Protein AF-A0A3E2HMZ8-F1 (afdb_monomer)

Solvent-accessible surface area (backbone atoms only — not comparable to full-atom values): 8405 Å² total; per-residue (Å²): 141,78,90,79,86,81,81,85,84,89,76,92,86,74,95,67,80,80,81,67,74,82,79,58,79,63,47,57,43,48,62,70,48,44,64,60,27,58,76,71,75,49,80,84,87,74,88,57,58,95,91,35,43,66,50,51,36,54,53,59,77,67,59,83,71,89,83,85,87,87,85,67,70,62,53,88,47,50,30,55,31,42,38,54,55,46,9,86,80,50,65,82,56,60,86,94,56,91,52,72,45,76,41,60,56,89,80,24,58,53,77,79,44,79,44,66,76,74,50,90,88,75,73,128

Nearest PDB structures (foldseek):
  6v3o-assembly1_B  TM=2.897E-01  e=5.581E+00  Zea mays

Secondary structure (DSSP, 8-state):
----------------------SSTTHHHHHHHHHHHHHTTPPPP--S-TT-HHHHHHHHHT--SSSPPP----HHHHHHHHHHHT-TTPPPPPTT-SSEEEE--TTT-S--EEEE---TTT--

Organism: Scytalidium lignicola (NCBI:txid5539)

Sequence (124 aa):
MGARGGVVPEGLSGTGRSQVDLDGKRQRPYDTVKPLADDLGLTVDTSCDRDDPKCVKKVVDNYDGPGNILICWEHDALTDIVKKLGDDDAPDYPDDSFNLVWTDPYPHSEITSTTSENCPGLDN

pLDDT: mean 78.73, std 21.62, range [26.84, 96.12]

Mean predicted aligned error: 10.44 Å

Foldseek 3Di:
DDDDDDDDDDDDDDDDDDDPPPPVQPVVQCVVCVVVCVVVVHDDDPPDDQVCLLVVLVVVVPDPDDDDDDDGHQQQCPQVNLCNLAAVPGDRRDNLDDFWDFDQDPVSNYGPDIDGPPDPPSPD

Radius of gyration: 16.91 Å; Cα contacts (8 Å, |Δi|>4): 103; chains: 1; bounding box: 44×45×47 Å

Structure (mmCIF, N/CA/C/O backbone):
data_AF-A0A3E2HMZ8-F1
#
_entry.id   AF-A0A3E2HMZ8-F1
#
loop_
_atom_site.group_PDB
_atom_site.id
_atom_site.type_symbol
_atom_site.label_atom_id
_atom_site.label_alt_id
_atom_site.label_comp_id
_atom_site.label_asym_id
_atom_site.label_entity_id
_atom_site.label_seq_id
_atom_site.pdbx_PDB_ins_code
_atom_site.Cartn_x
_atom_site.Cartn_y
_atom_site.Cartn_z
_atom_site.occupancy
_atom_site.B_iso_or_equiv
_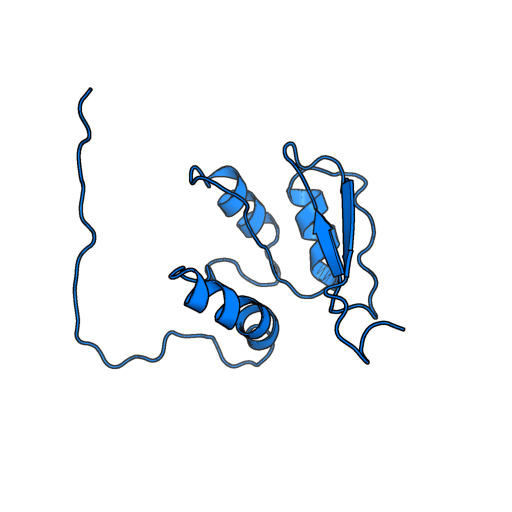atom_site.auth_seq_id
_atom_site.auth_comp_id
_atom_site.auth_asym_id
_atom_site.auth_atom_id
_atom_site.pdbx_PDB_model_num
ATOM 1 N N . MET A 1 1 ? -21.568 -11.483 27.276 1.00 38.47 1 MET A N 1
ATOM 2 C CA . MET A 1 1 ? -20.857 -12.562 26.558 1.00 38.47 1 MET A CA 1
ATOM 3 C C . MET A 1 1 ? -21.863 -13.402 25.798 1.00 38.47 1 MET A C 1
ATOM 5 O O . MET A 1 1 ? -22.687 -14.055 26.420 1.00 38.47 1 MET A O 1
ATOM 9 N N . GLY A 1 2 ? -21.824 -13.350 24.472 1.00 38.38 2 GLY A N 1
ATOM 10 C CA . GLY A 1 2 ? -22.679 -14.157 23.609 1.00 38.38 2 GLY A CA 1
ATOM 11 C C . GLY A 1 2 ? -22.119 -14.117 22.198 1.00 38.38 2 GLY A C 1
ATOM 12 O O . GLY A 1 2 ? -22.565 -13.312 21.391 1.00 38.38 2 GLY A O 1
ATOM 13 N N . ALA A 1 3 ? -21.094 -14.927 21.934 1.00 32.88 3 ALA A N 1
ATOM 14 C CA . ALA A 1 3 ? -20.608 -15.139 20.579 1.00 32.88 3 ALA A CA 1
ATOM 15 C C . ALA A 1 3 ? -21.700 -15.883 19.803 1.00 32.88 3 ALA A C 1
ATOM 17 O O . ALA A 1 3 ? -22.052 -17.015 20.138 1.00 32.88 3 ALA A O 1
ATOM 18 N N . ARG A 1 4 ? -22.279 -15.224 18.799 1.00 36.75 4 ARG A N 1
ATOM 19 C CA . ARG A 1 4 ? -23.135 -15.873 17.810 1.00 36.75 4 ARG A CA 1
ATOM 20 C C . ARG A 1 4 ? -22.265 -16.216 16.611 1.00 36.75 4 ARG A C 1
ATOM 22 O O . ARG A 1 4 ? -21.869 -15.330 15.866 1.00 36.75 4 ARG A O 1
ATOM 29 N N . GLY A 1 5 ? -21.954 -17.503 16.477 1.00 33.19 5 GLY A N 1
ATOM 30 C CA . GLY A 1 5 ? -21.398 -18.065 15.253 1.00 33.19 5 GLY A CA 1
ATOM 31 C C . GLY A 1 5 ? -22.406 -17.982 14.106 1.00 33.19 5 GLY A C 1
ATOM 32 O O . GLY A 1 5 ? -23.618 -18.054 14.327 1.00 33.19 5 GLY A O 1
ATOM 33 N N . GLY A 1 6 ? -21.887 -17.836 12.890 1.00 26.84 6 GLY A N 1
ATOM 34 C CA . GLY A 1 6 ? -22.680 -17.761 11.672 1.00 26.84 6 GLY A CA 1
ATOM 35 C C . GLY A 1 6 ? -21.853 -18.059 10.423 1.00 26.84 6 GLY A C 1
ATOM 36 O O . GLY A 1 6 ? -21.370 -17.141 9.786 1.00 26.84 6 GLY A O 1
ATOM 37 N N . VAL A 1 7 ? -21.752 -19.354 10.108 1.00 31.66 7 VAL A N 1
ATOM 38 C CA . VAL A 1 7 ? -21.729 -19.964 8.762 1.00 31.66 7 VAL A CA 1
ATOM 39 C C . VAL A 1 7 ? -20.600 -19.568 7.792 1.00 31.66 7 VAL A C 1
ATOM 41 O O . VAL A 1 7 ? -20.719 -18.619 7.027 1.00 31.66 7 VAL A O 1
ATOM 44 N N . VAL A 1 8 ? -19.584 -20.431 7.699 1.00 33.44 8 VAL A N 1
ATOM 45 C CA . VAL A 1 8 ? -18.839 -20.660 6.448 1.00 33.44 8 VAL A CA 1
ATOM 46 C C . VAL A 1 8 ? -19.569 -21.794 5.718 1.00 33.44 8 VAL A C 1
ATOM 48 O O . VAL A 1 8 ? -19.663 -22.884 6.289 1.00 33.44 8 VAL A O 1
ATOM 51 N N . PRO A 1 9 ? -20.153 -21.597 4.525 1.00 35.88 9 PRO A N 1
ATOM 52 C CA . PRO A 1 9 ? -20.685 -22.721 3.776 1.00 35.88 9 PRO A CA 1
ATOM 53 C C . PRO A 1 9 ? -19.531 -23.442 3.070 1.00 35.88 9 PRO A C 1
ATOM 55 O O . PRO A 1 9 ? -18.932 -22.913 2.135 1.00 35.88 9 PRO A O 1
ATOM 58 N N . GLU A 1 10 ? -19.240 -24.669 3.507 1.00 37.69 10 GLU A N 1
ATOM 59 C CA . GLU A 1 10 ? -18.571 -25.656 2.662 1.00 37.69 10 GLU A CA 1
ATOM 60 C C . GLU A 1 10 ? -19.506 -26.045 1.510 1.00 37.69 10 GLU A C 1
ATOM 62 O O . GLU A 1 10 ? -20.628 -26.511 1.717 1.00 37.69 10 GLU A O 1
ATOM 67 N N . GLY A 1 11 ? -19.017 -25.866 0.287 1.00 30.59 11 GLY A N 1
ATOM 68 C CA . GLY A 1 11 ? -19.655 -26.306 -0.946 1.00 30.59 11 GLY A CA 1
ATOM 69 C C . GLY A 1 11 ? -18.588 -26.627 -1.982 1.00 30.59 11 GLY A C 1
ATOM 70 O O . GLY A 1 11 ? -18.288 -25.814 -2.850 1.00 30.59 11 GLY A O 1
ATOM 71 N N . LEU A 1 12 ? -17.993 -27.816 -1.874 1.00 46.09 12 LEU A N 1
ATOM 72 C CA . LEU A 1 12 ? -17.208 -28.420 -2.947 1.00 46.09 12 LEU A CA 1
ATOM 73 C C . LEU A 1 12 ? -18.134 -28.795 -4.113 1.00 46.09 12 LEU A C 1
ATOM 75 O O . LEU A 1 12 ? -19.131 -29.483 -3.902 1.00 46.09 12 LEU A O 1
ATOM 79 N N . SER A 1 13 ? -17.737 -28.409 -5.329 1.00 40.06 13 SER A N 1
ATOM 80 C CA . SER A 1 13 ? -17.974 -29.068 -6.630 1.00 40.06 13 SER A CA 1
ATOM 81 C C . SER A 1 13 ? -18.431 -28.066 -7.690 1.00 40.06 13 SER A C 1
ATOM 83 O O . SER A 1 13 ? -19.583 -27.639 -7.727 1.00 40.06 13 SER A O 1
ATOM 85 N N . GLY A 1 14 ? -17.512 -27.708 -8.582 1.00 32.84 14 GLY A N 1
ATOM 86 C CA . GLY A 1 14 ? -17.809 -26.870 -9.734 1.00 32.84 14 GLY A CA 1
ATOM 87 C C . GLY A 1 14 ? -16.532 -26.437 -10.427 1.00 32.84 14 GLY A C 1
ATOM 88 O O . GLY A 1 14 ? -15.874 -25.493 -10.016 1.00 32.84 14 GLY A O 1
ATOM 89 N N . THR A 1 15 ? -16.166 -27.163 -11.472 1.00 43.94 15 THR A N 1
ATOM 90 C CA . THR A 1 15 ? -15.194 -26.781 -12.496 1.00 43.94 15 THR A CA 1
ATOM 91 C C . THR A 1 15 ? -15.318 -25.295 -12.852 1.00 43.94 15 THR A C 1
ATOM 93 O O . THR A 1 15 ? -16.305 -24.883 -13.452 1.00 43.94 15 THR A O 1
ATOM 96 N N . GLY A 1 16 ? -14.308 -24.495 -12.521 1.00 36.34 16 GLY A N 1
ATOM 97 C CA . GLY A 1 16 ? -14.269 -23.086 -12.899 1.00 36.34 16 GLY A CA 1
ATOM 98 C C . GLY A 1 16 ? -13.043 -22.416 -12.310 1.00 36.34 16 GLY A C 1
ATOM 99 O O . GLY A 1 16 ? -13.037 -22.056 -11.142 1.00 36.34 16 GLY A O 1
ATOM 100 N N . ARG A 1 17 ? -11.984 -22.298 -13.115 1.00 36.38 17 ARG A N 1
ATOM 101 C CA . ARG A 1 17 ? -10.827 -21.445 -12.823 1.00 36.38 17 ARG A CA 1
ATOM 102 C C . ARG A 1 17 ? -11.358 -20.085 -12.367 1.00 36.38 17 ARG A C 1
ATOM 104 O O . ARG A 1 17 ? -12.085 -19.462 -13.137 1.00 36.38 17 ARG A O 1
ATOM 111 N N . SER A 1 18 ? -11.040 -19.667 -11.140 1.00 43.31 18 SER A N 1
ATOM 112 C CA . SER A 1 18 ? -11.375 -18.327 -10.665 1.00 43.31 18 SER A CA 1
ATOM 113 C C . SER A 1 18 ? -10.885 -17.324 -11.696 1.00 43.31 18 SER A C 1
ATOM 115 O O . SER A 1 18 ? -9.736 -17.368 -12.138 1.00 43.31 18 SER A O 1
ATOM 117 N N . GLN A 1 19 ? -11.832 -16.517 -12.142 1.00 47.62 19 GLN A N 1
ATOM 118 C CA . GLN A 1 19 ? -11.755 -15.631 -13.281 1.00 47.62 19 GLN A CA 1
ATOM 119 C C . GLN A 1 19 ? -10.833 -14.455 -12.955 1.00 47.62 19 GLN A C 1
ATOM 121 O O . GLN A 1 19 ? -11.277 -13.369 -12.612 1.00 47.62 19 GLN A O 1
ATOM 126 N N . VAL A 1 20 ? -9.525 -14.696 -13.025 1.00 45.50 20 VAL A N 1
ATOM 127 C CA . VAL A 1 20 ? -8.572 -13.633 -13.328 1.00 45.50 20 VAL A CA 1
ATOM 128 C C . VAL A 1 20 ? -8.773 -13.384 -14.815 1.00 45.50 20 VAL A C 1
ATOM 130 O O . VAL A 1 20 ? -8.458 -14.259 -15.620 1.00 45.50 20 VAL A O 1
ATOM 133 N N . ASP A 1 21 ? -9.388 -12.269 -15.199 1.00 46.06 21 ASP A N 1
ATOM 134 C CA . ASP A 1 21 ? -9.450 -11.901 -16.612 1.00 46.06 21 ASP A CA 1
ATOM 135 C C . ASP A 1 21 ? -8.002 -11.747 -17.111 1.00 46.06 21 ASP A C 1
ATOM 137 O O . ASP A 1 21 ? -7.267 -10.829 -16.733 1.00 46.06 21 ASP A O 1
ATOM 141 N N . LEU A 1 22 ? -7.564 -12.739 -17.895 1.00 43.75 22 LEU A N 1
ATOM 142 C CA . LEU A 1 22 ? -6.189 -12.970 -18.345 1.00 43.75 22 LEU A CA 1
ATOM 143 C C . LEU A 1 22 ? -5.761 -11.992 -19.453 1.00 43.75 22 LEU A C 1
ATOM 145 O O . LEU A 1 22 ? -5.060 -12.376 -20.384 1.00 43.75 22 LEU A O 1
ATOM 149 N N . ASP A 1 23 ? -6.110 -10.712 -19.340 1.00 49.16 23 ASP A N 1
ATOM 150 C CA . ASP A 1 23 ? -5.505 -9.661 -20.170 1.00 49.16 23 ASP A CA 1
ATOM 151 C C . ASP A 1 23 ? -4.084 -9.298 -19.685 1.00 49.16 23 ASP A C 1
ATOM 153 O O . ASP A 1 23 ? -3.486 -8.317 -20.124 1.00 49.16 23 ASP A O 1
ATOM 157 N N . GLY A 1 24 ? -3.521 -10.075 -18.748 1.00 55.22 24 GLY A N 1
ATOM 158 C CA . GLY A 1 24 ? -2.152 -9.965 -18.230 1.00 55.22 24 GLY A CA 1
ATOM 159 C C . GLY A 1 24 ? -1.910 -8.768 -17.305 1.00 55.22 24 GLY A C 1
ATOM 160 O O . GLY A 1 24 ? -1.039 -8.827 -16.441 1.00 55.22 24 GLY A O 1
ATOM 161 N N . LYS A 1 25 ? -2.717 -7.706 -17.424 1.00 57.75 25 LYS A N 1
ATOM 162 C CA . LYS A 1 25 ? -2.555 -6.447 -16.678 1.00 57.75 25 LYS A CA 1
ATOM 163 C C . LYS A 1 25 ? -2.829 -6.576 -15.179 1.00 57.75 25 LYS A C 1
ATOM 165 O O . LYS A 1 25 ? -2.214 -5.874 -14.391 1.00 57.75 25 LYS A O 1
ATOM 170 N N . ARG A 1 26 ? -3.717 -7.491 -14.779 1.00 68.94 26 ARG A N 1
ATOM 171 C CA . ARG A 1 26 ? -4.068 -7.741 -13.365 1.00 68.94 26 ARG A CA 1
ATOM 172 C C . ARG A 1 26 ? -3.273 -8.887 -12.738 1.00 68.94 26 ARG A C 1
ATOM 174 O O . ARG A 1 26 ? -3.330 -9.089 -11.531 1.00 68.94 26 ARG A O 1
ATOM 181 N N . GLN A 1 27 ? -2.530 -9.632 -13.556 1.00 81.19 27 GLN A N 1
ATOM 182 C CA . GLN A 1 27 ? -1.861 -10.855 -13.127 1.00 81.19 27 GLN A CA 1
ATOM 183 C C . GLN A 1 27 ? -0.654 -10.558 -12.233 1.00 81.19 27 GLN A C 1
ATOM 185 O O . GLN A 1 27 ? -0.454 -11.242 -11.240 1.00 81.19 27 GLN A O 1
ATOM 190 N N . ARG A 1 28 ? 0.127 -9.513 -12.545 1.00 83.12 28 ARG A N 1
ATOM 191 C CA . ARG A 1 28 ? 1.369 -9.223 -11.810 1.00 83.12 28 ARG A CA 1
ATOM 192 C C . ARG A 1 28 ? 1.130 -8.830 -10.346 1.00 83.12 28 ARG A C 1
ATOM 194 O O . ARG A 1 28 ? 1.730 -9.481 -9.502 1.00 83.12 28 ARG A O 1
ATOM 201 N N . PRO A 1 29 ? 0.253 -7.857 -10.009 1.00 85.25 29 PRO A N 1
ATOM 202 C CA . PRO A 1 29 ? 0.001 -7.527 -8.604 1.00 85.25 29 PRO A CA 1
ATOM 203 C C . PRO A 1 29 ? -0.563 -8.715 -7.817 1.00 85.25 29 PRO A C 1
ATOM 205 O O . PRO A 1 29 ? -0.185 -8.936 -6.670 1.00 85.25 29 PRO A O 1
ATOM 208 N N . TYR A 1 30 ? -1.416 -9.524 -8.456 1.00 87.88 30 TYR A N 1
ATOM 209 C CA . TYR A 1 30 ? -1.941 -10.753 -7.867 1.00 87.88 30 TYR A CA 1
ATOM 210 C C . TYR A 1 30 ? -0.829 -11.769 -7.570 1.00 87.88 30 TYR A C 1
ATOM 212 O O . TYR A 1 30 ? -0.724 -12.244 -6.441 1.00 87.88 30 TYR A O 1
ATOM 220 N N . ASP A 1 31 ? 0.020 -12.076 -8.555 1.00 88.31 31 ASP A N 1
ATOM 221 C CA . ASP A 1 31 ? 1.116 -13.041 -8.418 1.00 88.31 31 ASP A CA 1
ATOM 222 C C . ASP A 1 31 ? 2.144 -12.607 -7.365 1.00 88.31 31 ASP A C 1
ATOM 224 O O . ASP A 1 31 ? 2.721 -13.464 -6.699 1.00 88.31 31 ASP A O 1
ATOM 228 N N . THR A 1 32 ? 2.342 -11.299 -7.171 1.00 87.56 32 THR A N 1
ATOM 229 C CA . THR A 1 32 ? 3.224 -10.760 -6.127 1.00 87.56 32 THR A CA 1
ATOM 230 C C . THR A 1 32 ? 2.738 -11.125 -4.723 1.00 87.56 32 THR A C 1
ATOM 232 O O . THR A 1 32 ? 3.535 -11.549 -3.889 1.00 87.56 32 THR A O 1
ATOM 235 N N . VAL A 1 33 ? 1.437 -10.992 -4.441 1.00 90.50 33 VAL A N 1
ATOM 236 C CA . VAL A 1 33 ? 0.890 -11.213 -3.086 1.00 90.50 33 VAL A CA 1
ATOM 237 C C . VAL A 1 33 ? 0.389 -12.634 -2.849 1.00 90.50 33 VAL A C 1
ATOM 239 O O . VAL A 1 33 ? 0.232 -13.050 -1.700 1.00 90.50 33 VAL A O 1
ATOM 242 N N . LYS A 1 34 ? 0.137 -13.398 -3.918 1.00 92.50 34 LYS A N 1
ATOM 243 C CA . LYS A 1 34 ? -0.448 -14.738 -3.832 1.00 92.50 34 LYS A CA 1
ATOM 244 C C . LYS A 1 34 ? 0.361 -15.705 -2.949 1.00 92.50 34 LYS A C 1
ATOM 246 O O . LYS A 1 34 ? -0.267 -16.329 -2.093 1.00 92.50 34 LYS A O 1
ATOM 251 N N . PRO A 1 35 ? 1.702 -15.808 -3.054 1.00 93.12 35 PRO A N 1
ATOM 252 C CA . PRO A 1 35 ? 2.478 -16.707 -2.198 1.00 93.12 35 PRO A CA 1
ATOM 253 C C . PRO A 1 35 ? 2.355 -16.379 -0.706 1.00 93.12 35 PRO A C 1
ATOM 255 O O . PRO A 1 35 ? 2.218 -17.287 0.108 1.00 93.12 35 PRO A O 1
ATOM 258 N N . LEU A 1 36 ? 2.355 -15.090 -0.350 1.00 91.75 36 LEU A N 1
ATOM 259 C CA . LEU A 1 36 ? 2.191 -14.651 1.037 1.00 91.75 36 LEU A CA 1
ATOM 260 C C . LEU A 1 36 ? 0.775 -14.941 1.551 1.00 91.75 36 LEU A C 1
ATOM 262 O O . LEU A 1 36 ? 0.610 -15.414 2.671 1.00 91.75 36 LEU A O 1
ATOM 266 N N . ALA A 1 37 ? -0.249 -14.691 0.730 1.00 93.69 37 ALA A N 1
ATOM 267 C CA . ALA A 1 37 ? -1.627 -15.011 1.088 1.00 93.69 37 ALA A CA 1
ATOM 268 C C . ALA A 1 37 ? -1.811 -16.517 1.333 1.00 93.69 37 ALA A C 1
ATOM 270 O O . ALA A 1 37 ? -2.445 -16.897 2.315 1.00 93.69 37 ALA A O 1
ATOM 271 N N . ASP A 1 38 ? -1.215 -17.366 0.491 1.00 94.25 38 ASP A N 1
ATOM 272 C CA . ASP A 1 38 ? -1.273 -18.822 0.645 1.00 94.25 38 ASP A CA 1
ATOM 273 C C . ASP A 1 38 ? -0.579 -19.302 1.929 1.00 94.25 38 ASP A C 1
ATOM 275 O O . ASP A 1 38 ? -1.141 -20.136 2.640 1.00 94.25 38 ASP A O 1
ATOM 279 N N . ASP A 1 39 ? 0.592 -18.749 2.267 1.00 95.25 39 ASP A N 1
ATOM 280 C CA . ASP A 1 39 ? 1.319 -19.080 3.505 1.00 95.25 39 ASP A CA 1
ATOM 281 C C . ASP A 1 39 ? 0.532 -18.687 4.768 1.00 95.25 39 ASP A C 1
ATOM 283 O O . ASP A 1 39 ? 0.475 -19.434 5.745 1.00 95.25 39 ASP A O 1
ATOM 287 N N . LEU A 1 40 ? -0.162 -17.545 4.719 1.00 92.75 40 LEU A N 1
ATOM 288 C CA . LEU A 1 40 ? -1.012 -17.059 5.809 1.00 92.75 40 LEU A CA 1
ATOM 289 C C . LEU A 1 40 ? -2.408 -17.711 5.844 1.00 92.75 40 LEU A C 1
ATOM 291 O O . LEU A 1 40 ? -3.181 -17.446 6.767 1.00 92.75 40 LEU A O 1
ATOM 295 N N . GLY A 1 41 ? -2.759 -18.545 4.858 1.00 94.12 41 GLY A N 1
ATOM 296 C CA . GLY A 1 41 ? -4.096 -19.137 4.734 1.00 94.12 41 GLY A CA 1
ATOM 297 C C . GLY A 1 41 ? -5.199 -18.111 4.435 1.00 94.12 41 GLY A C 1
ATOM 298 O O . GLY A 1 41 ? -6.351 -18.307 4.823 1.00 94.12 41 GLY A O 1
ATOM 299 N N . LEU A 1 42 ? -4.845 -17.009 3.773 1.00 93.19 42 LEU A N 1
ATOM 300 C CA . LEU A 1 42 ? -5.726 -15.908 3.388 1.00 93.19 42 LEU A CA 1
ATOM 301 C C . LEU A 1 42 ? -6.099 -15.977 1.899 1.00 93.19 42 LEU A C 1
ATOM 303 O O . LEU A 1 42 ? -5.425 -16.593 1.073 1.00 93.19 42 LEU A O 1
ATOM 307 N N . THR A 1 43 ? -7.177 -15.289 1.530 1.00 92.44 43 THR A N 1
ATOM 308 C CA . THR A 1 43 ? -7.557 -15.065 0.129 1.00 92.44 43 THR A CA 1
ATOM 309 C C . THR A 1 43 ? -7.170 -13.660 -0.312 1.00 92.44 43 THR A C 1
ATOM 311 O O . THR A 1 43 ? -7.344 -12.710 0.447 1.00 92.44 43 THR A O 1
ATOM 314 N N . VAL A 1 44 ? -6.717 -13.514 -1.558 1.00 91.69 44 VAL A N 1
ATOM 315 C CA . VAL A 1 44 ? -6.477 -12.201 -2.172 1.00 91.69 44 VAL A CA 1
ATOM 316 C C . VAL A 1 44 ? -7.812 -11.606 -2.627 1.00 91.69 44 VAL A C 1
ATOM 318 O O . VAL A 1 44 ? -8.517 -12.226 -3.428 1.00 91.69 44 VAL A O 1
ATOM 321 N N . ASP A 1 45 ? -8.156 -10.418 -2.131 1.00 91.75 45 ASP A N 1
ATOM 322 C CA . ASP A 1 45 ? -9.299 -9.652 -2.633 1.00 91.75 45 ASP A CA 1
ATOM 323 C C . ASP A 1 45 ? -8.958 -9.051 -4.007 1.00 91.75 45 ASP A C 1
ATOM 325 O O . ASP A 1 45 ? -7.934 -8.397 -4.185 1.00 91.75 45 ASP A O 1
ATOM 329 N N . THR A 1 46 ? -9.811 -9.314 -4.994 1.00 90.38 46 THR A N 1
ATOM 330 C CA . THR A 1 46 ? -9.675 -8.854 -6.388 1.00 90.38 46 THR A CA 1
ATOM 331 C C . THR A 1 46 ? -10.946 -8.147 -6.868 1.00 90.38 46 THR A C 1
ATOM 333 O O . THR A 1 46 ? -11.187 -8.026 -8.066 1.00 90.38 46 THR A O 1
ATOM 336 N N . SER A 1 47 ? -11.785 -7.697 -5.927 1.00 90.94 47 SER A N 1
ATOM 337 C CA . SER A 1 47 ? -13.097 -7.107 -6.202 1.00 90.94 47 SER A CA 1
ATOM 338 C C . SER A 1 47 ? -13.027 -5.697 -6.798 1.00 90.94 47 SER A C 1
ATOM 340 O O . SER A 1 47 ? -13.964 -5.285 -7.483 1.00 90.94 47 SER A O 1
ATOM 342 N N . CYS A 1 48 ? -11.928 -4.970 -6.573 1.00 89.50 48 CYS A N 1
ATOM 343 C CA . CYS A 1 48 ? -11.715 -3.632 -7.116 1.00 89.50 48 CYS A CA 1
ATOM 344 C C . CYS A 1 48 ? -11.042 -3.651 -8.492 1.00 89.50 48 CYS A C 1
ATOM 346 O O . CYS A 1 48 ? -10.041 -4.333 -8.713 1.00 89.50 48 CYS A O 1
ATOM 348 N N . ASP A 1 49 ? -11.567 -2.837 -9.408 1.00 84.88 49 ASP A N 1
ATOM 349 C CA . ASP A 1 49 ? -10.953 -2.613 -10.712 1.00 84.88 49 ASP A CA 1
ATOM 350 C C . ASP A 1 49 ? -9.689 -1.755 -10.605 1.00 84.88 49 ASP A C 1
ATOM 352 O O . ASP A 1 49 ? -9.613 -0.834 -9.793 1.00 84.88 49 ASP A O 1
ATOM 356 N N . ARG A 1 50 ? -8.726 -2.023 -11.499 1.00 82.19 50 ARG A N 1
ATOM 357 C CA . ARG A 1 50 ? -7.408 -1.363 -11.560 1.00 82.19 50 ARG A CA 1
ATOM 358 C C . ARG A 1 50 ? -7.474 0.173 -11.561 1.00 82.19 50 ARG A C 1
ATOM 360 O O . ARG A 1 50 ? -6.623 0.841 -10.984 1.00 82.19 50 ARG A O 1
ATOM 367 N N . ASP A 1 51 ? -8.492 0.719 -12.211 1.00 84.56 51 ASP A N 1
ATOM 368 C CA . ASP A 1 51 ? -8.640 2.158 -12.411 1.00 84.56 51 ASP A CA 1
ATOM 369 C C . ASP A 1 51 ? -9.656 2.770 -11.406 1.00 84.56 51 ASP A C 1
ATOM 371 O O . ASP A 1 51 ? -10.162 3.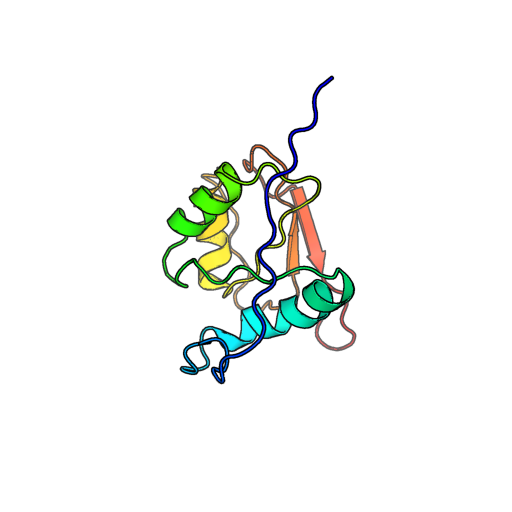871 -11.625 1.00 84.56 51 ASP A O 1
ATOM 375 N N . ASP A 1 52 ? -9.981 2.064 -10.306 1.00 87.88 52 ASP A N 1
ATOM 376 C CA . ASP A 1 52 ? -10.927 2.506 -9.264 1.00 87.88 52 ASP A CA 1
ATOM 377 C C . ASP A 1 52 ? -10.305 2.565 -7.846 1.00 87.88 52 ASP A C 1
ATOM 379 O O . ASP A 1 52 ? -10.631 1.760 -6.965 1.00 87.88 52 ASP A O 1
ATOM 383 N N . PRO A 1 53 ? -9.468 3.579 -7.552 1.00 89.56 53 PRO A N 1
ATOM 384 C CA . PRO A 1 53 ? -8.915 3.783 -6.209 1.00 89.56 53 PRO A CA 1
ATOM 385 C C . PRO A 1 53 ? -9.992 4.089 -5.150 1.00 89.56 53 PRO A C 1
ATOM 387 O O . PRO A 1 53 ? -9.770 3.911 -3.952 1.00 89.56 53 PRO A O 1
ATOM 390 N N . LYS A 1 54 ? -11.198 4.521 -5.553 1.00 92.94 54 LYS A N 1
ATOM 391 C CA . LYS A 1 54 ? -12.305 4.745 -4.607 1.00 92.94 54 LYS A CA 1
ATOM 392 C C . LYS A 1 54 ? -12.885 3.426 -4.106 1.00 92.94 54 LYS A C 1
ATOM 394 O O . LYS A 1 54 ? -13.385 3.390 -2.982 1.00 92.94 54 LYS A O 1
ATOM 399 N N . CYS A 1 55 ? -12.853 2.368 -4.917 1.00 94.88 55 CYS A N 1
ATOM 400 C CA . CYS A 1 55 ? -13.196 1.025 -4.461 1.00 94.88 55 CYS A CA 1
ATOM 401 C C . CYS A 1 55 ? -12.253 0.581 -3.339 1.00 94.88 55 CYS A C 1
ATOM 403 O O . CYS A 1 55 ? -12.735 0.172 -2.284 1.00 94.88 55 CYS A O 1
ATOM 405 N N . VAL A 1 56 ? -10.940 0.777 -3.511 1.00 94.12 56 VAL A N 1
ATOM 406 C CA . VAL A 1 56 ? -9.928 0.431 -2.497 1.00 94.12 56 VAL A CA 1
ATOM 407 C C . VAL A 1 56 ? -10.222 1.128 -1.172 1.00 94.12 56 VAL A C 1
ATOM 409 O O . VAL A 1 56 ? -10.302 0.462 -0.142 1.00 94.12 56 VAL A O 1
ATOM 412 N N . LYS A 1 57 ? -10.503 2.441 -1.197 1.00 94.69 57 LYS A N 1
ATOM 413 C CA . LYS A 1 57 ? -10.903 3.173 0.014 1.00 94.69 57 LYS A CA 1
ATOM 414 C C . LYS A 1 57 ? -12.094 2.518 0.715 1.00 94.69 57 LYS A C 1
ATOM 416 O O . LYS A 1 57 ? -12.065 2.333 1.923 1.00 94.69 57 LYS A O 1
ATOM 421 N N . LYS A 1 58 ? -13.141 2.150 -0.029 1.00 95.62 58 LYS A N 1
ATOM 422 C CA . LYS A 1 58 ? -14.327 1.511 0.564 1.00 95.62 58 LYS A CA 1
ATOM 423 C C . LYS A 1 58 ? -13.992 0.167 1.202 1.00 95.62 58 LYS A C 1
ATOM 425 O O . LYS A 1 58 ? -14.589 -0.153 2.222 1.00 95.62 58 LYS A O 1
ATOM 430 N N . VAL A 1 59 ? -13.101 -0.624 0.608 1.00 95.19 59 VAL A N 1
ATOM 431 C CA . VAL A 1 59 ? -12.671 -1.900 1.198 1.00 95.19 59 VAL A CA 1
ATOM 432 C C . VAL A 1 59 ? -11.921 -1.646 2.505 1.00 95.19 59 VAL A C 1
ATOM 434 O O . VAL A 1 59 ? -12.264 -2.250 3.516 1.00 95.19 59 VAL A O 1
ATOM 437 N N . VAL A 1 60 ? -10.978 -0.697 2.511 1.00 94.50 60 VAL A N 1
ATOM 438 C CA . VAL A 1 60 ? -10.213 -0.312 3.709 1.00 94.50 60 VAL A CA 1
ATOM 439 C C . VAL A 1 60 ? -11.124 0.236 4.812 1.00 94.50 60 VAL A C 1
ATOM 441 O O . VAL A 1 60 ? -11.069 -0.249 5.936 1.00 94.50 60 VAL A O 1
ATOM 444 N N . ASP A 1 61 ? -12.019 1.176 4.494 1.00 93.19 61 ASP A N 1
ATOM 445 C CA . ASP A 1 61 ? -12.942 1.791 5.460 1.00 93.19 61 ASP A CA 1
ATOM 446 C C . ASP A 1 61 ? -13.917 0.767 6.087 1.00 93.19 61 ASP A C 1
ATOM 448 O O . ASP A 1 61 ? -14.411 0.983 7.193 1.00 93.19 61 ASP A O 1
ATOM 452 N N . ASN A 1 62 ? -14.225 -0.331 5.382 1.00 94.50 62 ASN A N 1
ATOM 453 C CA . ASN A 1 62 ? -15.119 -1.393 5.861 1.00 94.50 62 ASN A CA 1
ATOM 454 C C . ASN A 1 62 ? -14.379 -2.583 6.490 1.00 94.50 62 ASN A C 1
ATOM 456 O O . ASN A 1 62 ? -15.034 -3.527 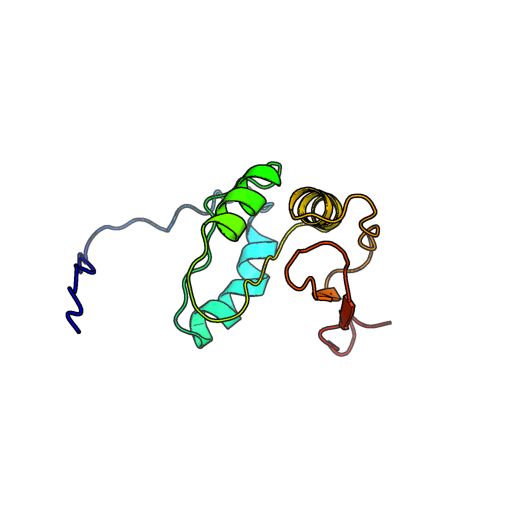6.935 1.00 94.50 62 ASN A O 1
ATOM 460 N N . TYR A 1 63 ? -13.047 -2.573 6.516 1.00 92.25 63 TYR A N 1
ATOM 461 C CA . TYR A 1 63 ? -12.273 -3.638 7.134 1.00 92.25 63 TYR A CA 1
ATOM 462 C C . TYR A 1 63 ? -12.294 -3.491 8.661 1.00 92.25 63 TYR A C 1
ATOM 464 O O . TYR A 1 63 ? -11.765 -2.536 9.222 1.00 92.25 63 TYR A O 1
ATOM 472 N N . ASP A 1 64 ? -12.898 -4.462 9.342 1.00 90.50 64 ASP A N 1
ATOM 473 C CA . ASP A 1 64 ? -12.997 -4.544 10.805 1.00 90.50 64 ASP A CA 1
ATOM 474 C C . ASP A 1 64 ? -12.165 -5.698 11.396 1.00 90.50 64 ASP A C 1
ATOM 476 O O . ASP A 1 64 ? -12.217 -5.977 12.600 1.00 90.50 64 ASP A O 1
ATOM 480 N N . GLY A 1 65 ? -11.386 -6.373 10.546 1.00 88.06 65 GLY A N 1
ATOM 481 C CA . GLY A 1 65 ? -10.507 -7.467 10.929 1.00 88.06 65 GLY A CA 1
ATOM 482 C C . GLY A 1 65 ? -9.272 -7.002 11.715 1.00 88.06 65 GLY A C 1
ATOM 483 O O . GLY A 1 65 ? -8.898 -5.829 11.694 1.00 88.06 65 GLY A O 1
ATOM 484 N N . PRO A 1 66 ? -8.611 -7.917 12.442 1.00 87.69 66 PRO A N 1
ATOM 485 C CA . PRO A 1 66 ? -7.359 -7.611 13.117 1.00 87.69 66 PRO A CA 1
ATOM 486 C C . PRO A 1 66 ? -6.182 -7.581 12.132 1.00 87.69 66 PRO A C 1
ATOM 488 O O . PRO A 1 66 ? -6.098 -8.408 11.229 1.00 87.69 66 PRO A O 1
ATOM 491 N N . GLY A 1 67 ? -5.197 -6.723 12.401 1.00 89.75 67 GLY A N 1
ATOM 492 C CA . GLY A 1 67 ? -3.931 -6.694 11.666 1.00 89.75 67 GLY A CA 1
ATOM 493 C C . GLY A 1 67 ? -3.869 -5.601 10.602 1.00 89.75 67 GLY A C 1
ATOM 494 O O . GLY A 1 67 ? -4.596 -4.613 10.675 1.00 89.75 67 GLY A O 1
ATOM 495 N N . ASN A 1 68 ? -2.949 -5.772 9.653 1.00 92.56 68 ASN A N 1
ATOM 496 C CA . ASN A 1 68 ? -2.669 -4.801 8.598 1.00 92.56 68 ASN A CA 1
ATOM 497 C C . ASN A 1 68 ? -3.278 -5.254 7.269 1.00 92.56 68 ASN A C 1
ATOM 499 O O . ASN A 1 68 ? -3.373 -6.451 6.994 1.00 92.56 68 ASN A O 1
ATOM 503 N N . ILE A 1 69 ? -3.607 -4.286 6.418 1.00 94.06 69 ILE A N 1
ATOM 504 C CA . ILE A 1 69 ? -4.019 -4.519 5.034 1.00 94.06 69 ILE A CA 1
ATOM 505 C C . ILE A 1 69 ? -2.785 -4.356 4.145 1.00 94.06 69 ILE A C 1
ATOM 507 O O . ILE A 1 69 ? -2.095 -3.342 4.229 1.00 94.06 69 ILE A O 1
ATOM 511 N N . LEU A 1 70 ? -2.515 -5.340 3.285 1.00 94.62 70 LEU A N 1
ATOM 512 C CA . LEU A 1 70 ? -1.517 -5.225 2.222 1.00 94.62 70 LEU A CA 1
ATOM 513 C C . LEU A 1 70 ? -2.226 -4.926 0.900 1.00 94.62 70 LEU A C 1
ATOM 515 O O . LEU A 1 70 ? -3.045 -5.722 0.443 1.00 94.62 70 LEU A O 1
ATOM 519 N N . ILE A 1 71 ? -1.891 -3.795 0.281 1.00 94.00 71 ILE A N 1
ATOM 520 C CA . ILE A 1 71 ? -2.417 -3.374 -1.022 1.00 94.00 71 ILE A CA 1
ATOM 521 C C . ILE A 1 71 ? -1.276 -3.473 -2.037 1.00 94.00 71 ILE A C 1
ATOM 523 O O . ILE A 1 71 ? -0.225 -2.870 -1.841 1.00 94.00 71 ILE A O 1
ATOM 527 N N . CYS A 1 72 ? -1.474 -4.229 -3.119 1.00 92.69 72 CYS A N 1
ATOM 528 C CA . CYS A 1 72 ? -0.505 -4.350 -4.210 1.00 92.69 72 CYS A CA 1
ATOM 529 C C . CYS A 1 72 ? -1.148 -3.917 -5.525 1.00 92.69 72 CYS A C 1
ATOM 531 O O . CYS A 1 72 ? -2.216 -4.415 -5.884 1.00 92.69 72 CYS A O 1
ATOM 533 N N . TRP A 1 73 ? -0.503 -2.991 -6.234 1.00 91.44 73 TRP A N 1
ATOM 534 C CA . TRP A 1 73 ? -1.060 -2.346 -7.420 1.00 91.44 73 TRP A CA 1
ATOM 535 C C . TRP A 1 73 ? 0.021 -1.947 -8.434 1.00 91.44 73 TRP A C 1
ATOM 537 O O . TRP A 1 73 ? 1.212 -2.078 -8.166 1.00 91.44 73 TRP A O 1
ATOM 547 N N . GLU A 1 74 ? -0.397 -1.474 -9.611 1.00 86.94 74 GLU A N 1
ATOM 548 C CA . GLU A 1 74 ? 0.485 -0.811 -10.586 1.00 86.94 74 GLU A CA 1
ATOM 549 C C . GLU A 1 74 ? 0.974 0.540 -10.023 1.00 86.94 74 GLU A C 1
ATOM 551 O O . GLU A 1 74 ? 0.174 1.259 -9.419 1.00 86.94 74 GLU A O 1
ATOM 556 N N . HIS A 1 75 ? 2.263 0.873 -10.205 1.00 84.94 75 HIS A N 1
ATOM 557 C CA . HIS A 1 75 ? 2.917 2.037 -9.575 1.00 84.94 75 HIS A CA 1
ATOM 558 C C . HIS A 1 75 ? 2.176 3.354 -9.833 1.00 84.94 75 HIS A C 1
ATOM 560 O O . HIS A 1 75 ? 1.959 4.113 -8.891 1.00 84.94 75 HIS A O 1
ATOM 566 N N . ASP A 1 76 ? 1.675 3.550 -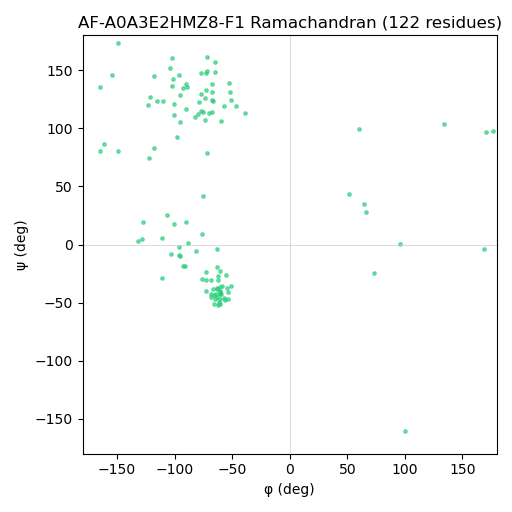11.057 1.00 83.94 76 ASP A N 1
ATOM 567 C CA . ASP A 1 76 ? 0.919 4.741 -11.470 1.00 83.94 76 ASP A CA 1
ATOM 568 C C . ASP A 1 76 ? -0.311 5.029 -10.596 1.00 83.94 76 ASP A C 1
ATOM 570 O O . ASP A 1 76 ? -0.756 6.170 -10.503 1.00 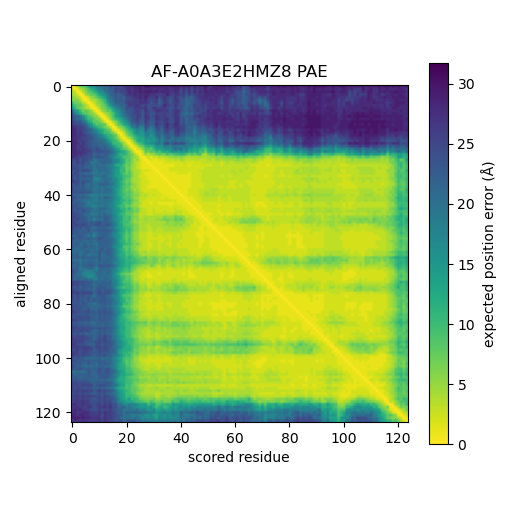83.94 76 ASP A O 1
ATOM 574 N N . ALA A 1 77 ? -0.891 4.009 -9.954 1.00 90.19 77 ALA A N 1
ATOM 575 C CA . ALA A 1 77 ? -2.099 4.172 -9.150 1.00 90.19 77 ALA A CA 1
ATOM 576 C C . ALA A 1 77 ? -1.847 4.186 -7.635 1.00 90.19 77 ALA A C 1
ATOM 578 O O . ALA A 1 77 ? -2.773 4.485 -6.881 1.00 90.19 77 ALA A O 1
ATOM 579 N N . LEU A 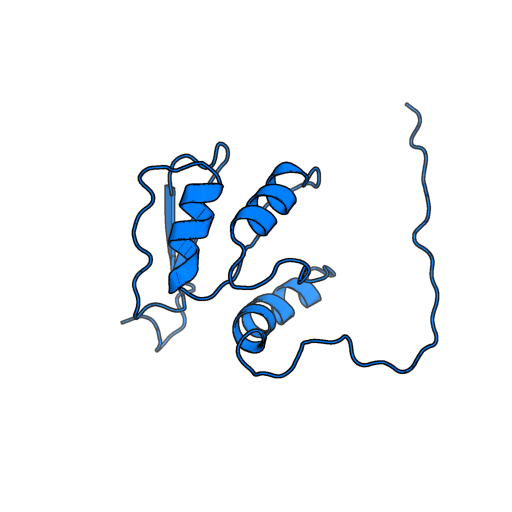1 78 ? -0.629 3.900 -7.161 1.00 93.12 78 LEU A N 1
ATOM 580 C CA . LEU A 1 78 ? -0.345 3.858 -5.720 1.00 93.12 78 LEU A CA 1
ATOM 581 C C . LEU A 1 78 ? -0.493 5.239 -5.070 1.00 93.12 78 LEU A C 1
ATOM 583 O O . LEU A 1 78 ? -1.159 5.357 -4.042 1.00 93.12 78 LEU A O 1
ATOM 587 N N . THR A 1 79 ? 0.021 6.295 -5.704 1.00 94.00 79 THR A N 1
ATOM 588 C CA . THR A 1 79 ? -0.162 7.679 -5.233 1.00 94.00 79 THR A CA 1
ATOM 589 C C . THR A 1 79 ? -1.637 8.079 -5.188 1.00 94.00 79 THR A C 1
ATOM 591 O O . THR A 1 79 ? -2.090 8.689 -4.220 1.00 94.00 79 THR A O 1
ATOM 594 N N . ASP A 1 80 ? -2.421 7.694 -6.197 1.00 94.25 80 ASP A N 1
ATOM 595 C CA . ASP A 1 80 ? -3.857 7.979 -6.229 1.00 94.25 80 ASP A CA 1
ATOM 596 C C . ASP A 1 80 ? -4.623 7.232 -5.134 1.00 94.25 80 ASP A C 1
ATOM 598 O O . ASP A 1 80 ? -5.541 7.798 -4.537 1.00 94.25 80 ASP A O 1
ATOM 602 N N . ILE A 1 81 ? -4.249 5.983 -4.842 1.00 95.25 81 ILE A N 1
ATOM 603 C CA . ILE A 1 81 ? -4.824 5.214 -3.734 1.00 95.25 81 ILE A CA 1
ATOM 604 C C . ILE A 1 81 ? -4.559 5.934 -2.411 1.00 95.25 81 ILE A C 1
ATOM 606 O O . ILE A 1 81 ? -5.515 6.199 -1.686 1.00 95.25 81 ILE A O 1
ATOM 610 N N . VAL A 1 82 ? -3.312 6.319 -2.128 1.00 96.00 82 VAL A N 1
ATOM 611 C CA . VAL A 1 82 ? -2.935 7.005 -0.877 1.00 96.00 82 VAL A CA 1
ATOM 612 C C . VAL A 1 82 ? -3.690 8.335 -0.720 1.00 96.00 82 VAL A C 1
ATOM 614 O O . VAL A 1 82 ? -4.310 8.574 0.320 1.00 96.00 82 VAL A O 1
ATOM 617 N N . LYS A 1 83 ? -3.815 9.125 -1.799 1.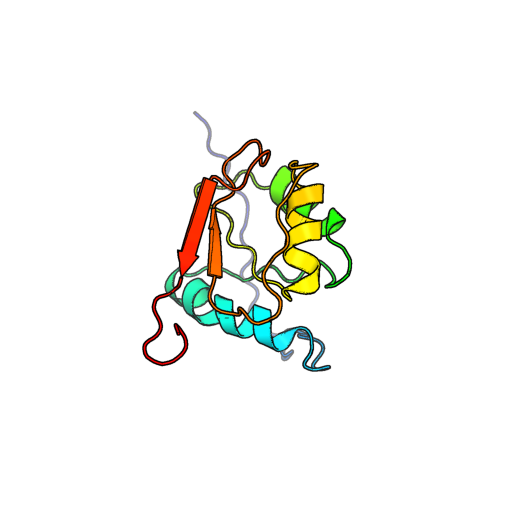00 95.44 83 LYS A N 1
ATOM 618 C CA . LYS A 1 83 ? -4.670 10.332 -1.824 1.00 95.44 83 LYS A CA 1
ATOM 619 C C . LYS A 1 83 ? -6.132 10.048 -1.517 1.00 95.44 83 LYS A C 1
ATOM 621 O O . LYS A 1 83 ? -6.827 10.877 -0.936 1.00 95.44 83 LYS A O 1
ATOM 626 N N . LYS A 1 84 ? -6.662 8.900 -1.948 1.00 96.00 84 LYS A N 1
ATOM 627 C CA . LYS A 1 84 ? -8.040 8.511 -1.613 1.00 96.00 84 LYS A CA 1
ATOM 628 C C . LYS A 1 84 ? -8.179 8.005 -0.190 1.00 96.00 84 LYS A C 1
ATOM 630 O O . LYS A 1 84 ? -9.264 8.171 0.365 1.00 96.00 84 LYS A O 1
ATOM 635 N N . LEU A 1 85 ? -7.147 7.407 0.392 1.00 95.31 85 LEU A N 1
ATOM 636 C CA . LEU A 1 85 ? -7.208 6.932 1.769 1.00 95.31 85 LEU A CA 1
ATOM 637 C C . LEU A 1 85 ? -7.291 8.101 2.756 1.00 95.31 85 LEU A C 1
ATOM 639 O O . LEU A 1 85 ? -8.197 8.079 3.595 1.00 95.31 85 LEU A O 1
ATOM 643 N N . GLY A 1 86 ? -6.477 9.145 2.576 1.00 94.56 86 GLY A N 1
ATOM 644 C CA . GLY A 1 86 ? -6.560 10.347 3.413 1.00 94.56 86 GLY A CA 1
ATOM 645 C C . GLY A 1 86 ? -5.422 11.366 3.299 1.00 94.56 86 GLY A C 1
ATOM 646 O O . GLY A 1 86 ? -5.521 12.417 3.931 1.00 94.56 86 GLY A O 1
ATOM 647 N N . ASP A 1 87 ? -4.374 11.092 2.523 1.00 95.38 87 ASP A N 1
ATOM 648 C CA . ASP A 1 87 ? -3.207 11.969 2.393 1.00 95.38 87 ASP A CA 1
ATOM 649 C C . ASP A 1 87 ? -3.328 12.842 1.134 1.00 95.38 87 ASP A C 1
ATOM 651 O O . ASP A 1 87 ? -2.953 12.444 0.030 1.00 95.38 87 ASP A O 1
ATOM 655 N N . ASP A 1 88 ? -3.890 14.043 1.283 1.00 93.06 88 ASP A N 1
ATOM 656 C CA . ASP A 1 88 ? -4.066 14.985 0.169 1.00 93.06 88 ASP A CA 1
ATOM 657 C C . ASP A 1 88 ? -2.725 15.407 -0.480 1.00 93.06 88 ASP A C 1
ATOM 659 O O . ASP A 1 88 ? -2.710 15.771 -1.662 1.00 93.06 88 ASP A O 1
ATOM 663 N N . ASP A 1 89 ? -1.611 15.294 0.254 1.00 93.38 89 ASP A N 1
ATOM 664 C CA . ASP A 1 89 ? -0.251 15.647 -0.168 1.00 93.38 89 ASP A CA 1
ATOM 665 C C . ASP A 1 89 ? 0.618 14.398 -0.441 1.00 93.38 89 ASP A C 1
ATOM 667 O O . ASP A 1 89 ? 1.850 14.468 -0.384 1.00 93.38 89 ASP A O 1
ATOM 671 N N . ALA A 1 90 ? -0.013 13.263 -0.779 1.00 93.44 90 ALA A N 1
ATOM 672 C CA . ALA A 1 90 ? 0.690 11.993 -0.945 1.00 93.44 90 ALA A CA 1
ATOM 673 C C . ALA A 1 90 ? 1.881 12.086 -1.915 1.00 93.44 90 ALA A C 1
ATOM 675 O O . ALA A 1 90 ? 1.748 12.681 -2.997 1.00 93.44 90 ALA A O 1
ATOM 676 N N . PRO A 1 91 ? 3.011 11.433 -1.584 1.00 93.44 91 PRO A N 1
ATOM 677 C CA . PRO A 1 91 ? 4.184 11.410 -2.444 1.00 93.44 91 PRO A CA 1
ATOM 678 C C . PRO A 1 91 ? 3.912 10.673 -3.761 1.00 93.44 91 PRO A C 1
ATOM 680 O O . PRO A 1 91 ? 3.037 9.806 -3.858 1.00 93.44 91 PRO A O 1
ATOM 683 N N . ASP A 1 92 ? 4.714 10.985 -4.775 1.00 93.56 92 ASP A N 1
ATOM 684 C CA . ASP A 1 92 ? 4.725 10.237 -6.029 1.00 93.56 92 ASP A CA 1
ATOM 685 C C . ASP A 1 92 ? 5.483 8.913 -5.842 1.00 93.56 92 ASP A C 1
ATOM 687 O O . ASP A 1 92 ? 6.601 8.887 -5.312 1.00 93.56 92 ASP A O 1
ATOM 691 N N . TYR A 1 93 ? 4.866 7.801 -6.250 1.00 90.44 93 TYR A N 1
ATOM 692 C CA . TYR A 1 93 ? 5.528 6.500 -6.242 1.00 90.44 93 TYR A CA 1
ATOM 693 C C . TYR A 1 93 ? 6.555 6.465 -7.383 1.00 90.44 93 TYR A C 1
ATOM 695 O O . TYR A 1 93 ? 6.211 6.862 -8.492 1.00 90.44 93 TYR A O 1
ATOM 703 N N . PRO A 1 94 ? 7.806 6.017 -7.167 1.00 88.56 94 PRO A N 1
ATOM 704 C CA . PRO A 1 94 ? 8.819 6.080 -8.218 1.00 88.56 94 PRO A CA 1
ATOM 705 C C . PRO A 1 94 ? 8.503 5.127 -9.383 1.00 88.56 94 PRO A C 1
ATOM 707 O O . PRO A 1 94 ? 8.412 3.918 -9.168 1.00 88.56 94 PRO A O 1
ATOM 710 N N . ASP A 1 95 ? 8.427 5.654 -10.608 1.00 84.12 95 ASP A N 1
ATOM 711 C CA . ASP A 1 95 ? 8.068 4.904 -11.830 1.00 84.12 95 ASP A CA 1
ATOM 712 C C . ASP A 1 95 ? 8.939 3.653 -12.077 1.00 84.12 95 ASP A C 1
ATOM 714 O O . ASP A 1 95 ? 8.455 2.610 -12.518 1.00 84.12 95 ASP A O 1
ATOM 718 N N . ASP A 1 96 ? 10.238 3.738 -11.770 1.00 84.25 96 ASP A N 1
ATOM 719 C CA . ASP A 1 96 ? 11.213 2.664 -12.015 1.00 84.25 96 ASP A CA 1
ATOM 720 C C . ASP A 1 96 ? 11.319 1.650 -10.856 1.00 84.25 96 ASP A C 1
ATOM 722 O O . ASP A 1 96 ? 12.136 0.726 -10.904 1.00 84.25 96 ASP A O 1
ATOM 726 N N . SER A 1 97 ? 10.524 1.815 -9.793 1.00 83.44 97 SER A N 1
ATOM 727 C CA . SER A 1 97 ? 10.554 0.951 -8.608 1.00 83.44 97 SER A CA 1
ATOM 728 C C . SER A 1 97 ? 9.400 -0.051 -8.599 1.00 83.44 97 SER A C 1
ATOM 730 O O . SER A 1 97 ? 8.251 0.288 -8.860 1.00 83.44 97 SER A O 1
ATOM 732 N N . PHE A 1 98 ? 9.695 -1.307 -8.252 1.00 81.69 98 PHE A N 1
ATOM 733 C CA . PHE A 1 98 ? 8.705 -2.402 -8.220 1.00 81.69 98 PHE A CA 1
ATOM 734 C C . PHE A 1 98 ? 8.743 -3.219 -6.917 1.00 81.69 98 PHE A C 1
ATOM 736 O O . PHE A 1 98 ? 8.052 -4.226 -6.786 1.00 81.69 98 PHE A O 1
ATOM 743 N N . ASN A 1 99 ? 9.590 -2.807 -5.977 1.00 82.44 99 ASN A N 1
ATOM 744 C CA . ASN A 1 99 ? 9.993 -3.525 -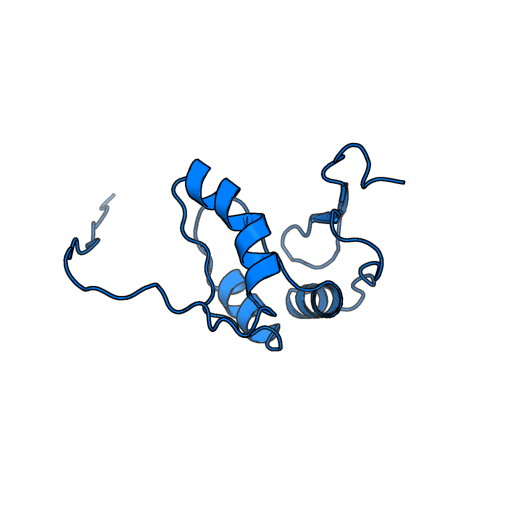4.766 1.00 82.44 99 ASN A CA 1
ATOM 745 C C . ASN A 1 99 ? 9.828 -2.679 -3.491 1.00 82.44 99 ASN A C 1
ATOM 747 O O . ASN A 1 99 ? 10.248 -3.117 -2.419 1.00 82.44 99 ASN A O 1
ATOM 751 N N . LEU A 1 100 ? 9.259 -1.472 -3.596 1.00 89.75 100 LEU A N 1
ATOM 752 C CA . LEU A 1 100 ? 9.053 -0.594 -2.447 1.00 89.75 100 LEU A CA 1
ATOM 753 C C . LEU A 1 100 ? 7.694 -0.852 -1.802 1.00 89.75 100 LEU A C 1
ATOM 755 O O . LEU A 1 100 ? 6.667 -0.953 -2.476 1.00 89.75 100 LEU A O 1
ATOM 759 N N . VAL A 1 101 ? 7.695 -0.868 -0.478 1.00 92.25 101 VAL A N 1
ATOM 760 C CA . VAL A 1 101 ? 6.516 -0.973 0.370 1.00 92.25 101 VAL A CA 1
ATOM 761 C C . VAL A 1 101 ? 6.390 0.317 1.168 1.00 92.25 101 VAL A C 1
ATOM 763 O O . VAL A 1 101 ? 7.309 0.715 1.889 1.00 92.25 101 VAL A O 1
ATOM 766 N N . TRP A 1 102 ? 5.245 0.978 1.034 1.00 95.06 102 TRP A N 1
ATOM 767 C CA . TRP A 1 102 ? 4.888 2.146 1.831 1.00 95.06 102 TRP A CA 1
ATOM 768 C C . TRP A 1 102 ? 4.102 1.733 3.070 1.00 95.06 102 TRP A C 1
ATOM 770 O O . TRP A 1 102 ? 3.185 0.918 2.997 1.00 95.06 102 TRP A O 1
ATOM 780 N N . THR A 1 103 ? 4.463 2.309 4.216 1.00 96.12 103 THR A N 1
ATOM 781 C CA . THR A 1 103 ? 3.722 2.150 5.470 1.00 96.12 103 THR A CA 1
ATOM 782 C C . THR A 1 103 ? 2.850 3.373 5.706 1.00 96.12 103 THR A C 1
ATOM 784 O O . THR A 1 103 ? 3.360 4.455 6.007 1.00 96.12 103 THR A O 1
ATOM 787 N N . ASP A 1 104 ? 1.540 3.165 5.613 1.00 95.50 104 ASP A N 1
ATOM 788 C CA . ASP A 1 104 ? 0.513 4.200 5.721 1.00 95.50 104 ASP A CA 1
ATOM 789 C C . ASP A 1 104 ? -0.413 3.934 6.928 1.00 95.50 104 ASP A C 1
ATOM 791 O O . ASP A 1 104 ? -1.450 3.273 6.792 1.00 95.50 104 ASP A O 1
ATOM 795 N N . PRO A 1 105 ? -0.016 4.330 8.151 1.00 94.19 105 PRO A N 1
ATOM 796 C CA . PRO A 1 105 ? -0.796 4.059 9.352 1.00 94.19 105 PRO A CA 1
ATOM 797 C C . PRO A 1 105 ? -2.067 4.914 9.404 1.00 94.19 105 PRO A C 1
ATOM 799 O O . PRO A 1 105 ? -2.073 6.067 8.982 1.00 94.19 105 PRO A O 1
ATOM 802 N N . TYR A 1 106 ? -3.133 4.390 10.021 1.00 91.19 106 TYR A N 1
ATOM 803 C CA . TYR A 1 106 ? -4.341 5.173 10.307 1.00 91.19 106 TYR A CA 1
ATOM 804 C C . TYR A 1 106 ? -3.970 6.484 11.042 1.00 91.19 106 TYR A C 1
ATOM 806 O O . TYR A 1 106 ? -3.234 6.424 12.033 1.00 91.19 106 TYR A O 1
ATOM 814 N N . PRO A 1 107 ? -4.470 7.662 10.618 1.00 93.38 107 PRO A N 1
ATOM 815 C CA . PRO A 1 107 ? -5.640 7.887 9.761 1.00 93.38 107 PRO A CA 1
ATOM 816 C C . PRO A 1 107 ? -5.373 7.932 8.247 1.00 93.38 107 PRO A C 1
ATOM 818 O O . PRO A 1 107 ? -6.216 8.447 7.519 1.00 93.38 107 PRO A O 1
ATOM 821 N N . HIS A 1 108 ? -4.249 7.388 7.779 1.00 93.50 108 HIS A N 1
ATOM 822 C CA . HIS A 1 108 ? -3.828 7.387 6.374 1.00 93.50 108 HIS A CA 1
ATOM 823 C C . HIS A 1 108 ? -3.554 8.788 5.826 1.00 93.50 108 HIS A C 1
ATOM 825 O O . HIS A 1 108 ? -3.905 9.108 4.695 1.00 93.50 108 HIS A O 1
ATOM 831 N N . SER A 1 109 ? -3.019 9.659 6.684 1.00 94.75 109 SER A N 1
ATOM 832 C CA . SER A 1 109 ? -2.745 11.059 6.358 1.00 94.75 109 SER A CA 1
ATOM 833 C C . SER A 1 109 ? -1.306 11.313 5.921 1.00 94.75 109 SER A C 1
ATOM 835 O O . SER A 1 109 ? -1.004 12.444 5.568 1.00 94.75 109 SER A O 1
ATOM 837 N N . GLU A 1 110 ? -0.414 10.326 6.053 1.00 94.94 110 GLU A N 1
ATOM 838 C CA . GLU A 1 110 ? 1.003 10.458 5.702 1.00 94.94 110 GLU A CA 1
ATOM 839 C C . GLU A 1 110 ? 1.681 9.081 5.612 1.00 94.94 110 GLU A C 1
ATOM 841 O O . GLU A 1 110 ? 1.567 8.250 6.522 1.00 94.94 110 GLU A O 1
ATOM 846 N N . ILE A 1 111 ? 2.493 8.877 4.570 1.00 95.25 111 ILE A N 1
ATOM 847 C CA . ILE A 1 111 ? 3.418 7.738 4.489 1.00 95.25 111 ILE A CA 1
ATOM 848 C C . ILE A 1 111 ? 4.564 7.914 5.494 1.00 95.25 111 ILE A C 1
ATOM 850 O O . ILE A 1 111 ? 5.439 8.761 5.338 1.00 95.25 111 ILE A O 1
ATOM 854 N N . THR A 1 112 ? 4.615 7.048 6.506 1.00 95.00 112 THR A N 1
ATOM 855 C CA . THR A 1 112 ? 5.597 7.153 7.607 1.00 95.00 112 THR A CA 1
ATOM 856 C C . THR A 1 112 ? 6.893 6.384 7.367 1.00 95.00 112 THR A C 1
ATOM 858 O O . THR A 1 112 ? 7.901 6.623 8.035 1.00 95.00 112 THR A O 1
ATOM 861 N N . SER A 1 113 ? 6.883 5.427 6.438 1.00 93.69 113 SER A N 1
ATOM 862 C CA . SER A 1 113 ? 8.059 4.630 6.107 1.00 93.69 113 SER A CA 1
ATOM 863 C C . SER A 1 113 ? 7.992 4.104 4.682 1.00 93.69 113 SER A C 1
ATOM 865 O O . SER A 1 113 ? 6.920 3.765 4.183 1.00 93.69 113 SER A O 1
ATOM 867 N N . THR A 1 114 ? 9.155 4.011 4.044 1.00 93.12 114 THR A N 1
ATOM 868 C CA . THR A 1 114 ? 9.352 3.311 2.775 1.00 93.12 114 THR A CA 1
ATOM 869 C C . THR A 1 114 ? 10.427 2.260 2.990 1.00 93.12 114 THR A C 1
ATOM 871 O O . THR A 1 114 ? 11.553 2.589 3.366 1.00 93.12 114 THR A O 1
ATOM 874 N N . THR A 1 115 ? 10.082 1.000 2.765 1.00 89.81 115 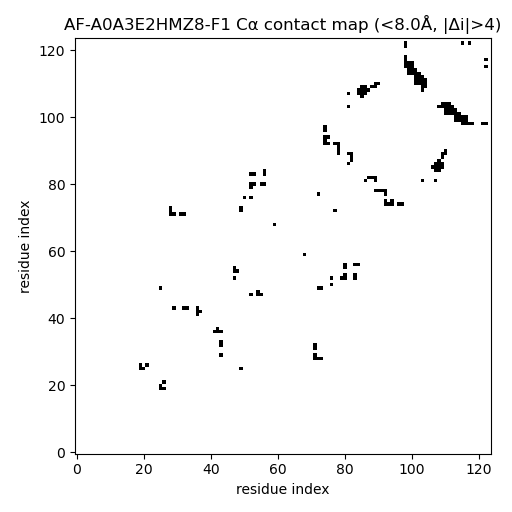THR A N 1
ATOM 875 C CA . THR A 1 115 ? 11.007 -0.130 2.867 1.00 89.81 115 THR A CA 1
ATOM 876 C C . THR A 1 115 ? 11.139 -0.808 1.519 1.00 89.81 115 THR A C 1
ATOM 878 O O . THR A 1 115 ? 10.171 -0.892 0.774 1.00 89.81 115 THR A O 1
ATOM 881 N N . SER A 1 116 ? 12.327 -1.313 1.212 1.00 84.56 116 SER A N 1
ATOM 882 C CA . SER A 1 116 ? 12.519 -2.228 0.090 1.00 84.56 116 SER A CA 1
ATOM 883 C C . SER A 1 116 ? 12.490 -3.665 0.598 1.00 84.56 116 SER A C 1
ATOM 885 O O . SER A 1 116 ? 13.002 -3.951 1.685 1.00 84.56 116 SER A O 1
ATOM 887 N N . GLU A 1 117 ? 11.969 -4.579 -0.215 1.00 71.25 117 GLU A N 1
ATOM 888 C CA . GLU A 1 117 ? 12.050 -6.026 0.022 1.00 71.25 117 GLU A CA 1
ATOM 889 C C . GLU A 1 117 ? 13.502 -6.559 0.004 1.00 71.25 117 GLU A C 1
ATOM 891 O O . GLU A 1 117 ? 13.730 -7.734 0.289 1.00 71.25 117 GLU A O 1
ATOM 896 N N . ASN A 1 118 ? 14.505 -5.713 -0.293 1.00 66.94 118 ASN A N 1
ATOM 897 C CA . ASN A 1 118 ? 15.935 -6.057 -0.280 1.00 66.94 118 ASN A CA 1
ATOM 898 C C . ASN A 1 118 ? 16.236 -7.319 -1.092 1.00 66.94 118 ASN A C 1
ATOM 900 O O . ASN A 1 118 ? 16.995 -8.195 -0.668 1.00 66.94 118 ASN A O 1
ATOM 904 N N . CYS A 1 119 ? 15.628 -7.412 -2.275 1.00 64.88 119 CYS A N 1
ATOM 905 C CA . CYS A 1 119 ? 15.828 -8.527 -3.184 1.00 64.88 119 CYS A CA 1
ATOM 906 C C . CYS A 1 119 ? 17.203 -8.378 -3.857 1.00 64.88 119 CYS A C 1
ATOM 908 O O . CYS A 1 119 ? 17.397 -7.442 -4.642 1.00 64.88 119 CYS A O 1
ATOM 910 N N . PRO A 1 120 ? 18.177 -9.278 -3.596 1.00 57.91 120 PRO A N 1
ATOM 911 C CA . PRO A 1 120 ? 19.515 -9.144 -4.162 1.00 57.91 120 PRO A CA 1
ATOM 912 C C . PRO A 1 120 ? 19.464 -9.091 -5.695 1.00 57.91 120 PRO A C 1
ATOM 914 O O . PRO A 1 120 ? 19.014 -10.042 -6.334 1.00 57.91 120 PRO A O 1
ATOM 917 N N . GLY A 1 121 ? 19.939 -7.989 -6.283 1.00 55.62 121 GLY A N 1
ATOM 918 C CA . GLY A 1 121 ? 19.975 -7.782 -7.737 1.00 55.62 121 GLY A CA 1
ATOM 919 C C . GLY A 1 121 ? 18.805 -6.989 -8.336 1.00 55.62 121 GLY A C 1
ATOM 920 O O . GLY A 1 121 ? 18.807 -6.784 -9.548 1.00 55.62 121 GLY A O 1
ATOM 921 N N . LEU A 1 122 ? 17.843 -6.534 -7.525 1.00 53.72 122 LEU A N 1
ATOM 922 C CA . LEU A 1 122 ? 16.800 -5.573 -7.930 1.00 53.72 122 LEU A CA 1
ATOM 923 C C . LEU A 1 122 ? 16.972 -4.205 -7.260 1.00 53.72 122 LEU A C 1
ATOM 925 O O . LEU A 1 122 ? 16.643 -3.182 -7.853 1.00 53.72 122 LEU A O 1
ATOM 929 N N . ASP A 1 123 ? 17.549 -4.192 -6.065 1.00 51.28 123 ASP A N 1
ATOM 930 C CA . ASP A 1 123 ? 17.901 -2.984 -5.332 1.00 51.28 123 ASP A CA 1
ATOM 931 C C . ASP A 1 123 ? 19.248 -2.451 -5.857 1.00 51.28 123 ASP A C 1
ATOM 933 O O . ASP A 1 123 ? 20.283 -3.094 -5.655 1.00 51.28 123 ASP A O 1
ATOM 937 N N . ASN A 1 124 ? 19.236 -1.315 -6.565 1.00 55.78 124 ASN A N 1
ATOM 938 C CA . ASN A 1 124 ? 20.441 -0.590 -6.998 1.00 55.78 124 ASN A CA 1
ATOM 939 C C . ASN A 1 124 ? 20.541 0.766 -6.303 1.00 55.78 124 ASN A C 1
ATOM 941 O O . ASN A 1 124 ? 19.511 1.473 -6.266 1.00 55.78 124 ASN A O 1
#